Protein AF-A0A3D5EEE3-F1 (afdb_monomer)

Mean predicted aligned error: 4.35 Å

Structure (mmCIF, N/CA/C/O backbone):
data_AF-A0A3D5EEE3-F1
#
_entry.id   AF-A0A3D5EEE3-F1
#
loop_
_atom_site.group_PDB
_atom_site.id
_atom_site.type_symbol
_atom_site.label_atom_id
_atom_site.label_alt_id
_atom_site.label_comp_id
_atom_site.label_asym_id
_atom_site.label_entity_id
_atom_site.label_seq_id
_atom_site.pdbx_PDB_ins_code
_atom_site.Cartn_x
_atom_site.Cartn_y
_atom_site.Cartn_z
_atom_site.occupancy
_atom_site.B_iso_or_equiv
_atom_site.auth_seq_id
_atom_site.auth_comp_id
_atom_site.auth_asym_id
_atom_site.auth_atom_id
_atom_site.pdbx_PDB_model_num
ATOM 1 N N . MET A 1 1 ? -3.790 -16.133 -1.207 1.00 60.28 1 MET A N 1
ATOM 2 C CA . MET A 1 1 ? -4.028 -15.480 0.096 1.00 60.28 1 MET A CA 1
ATOM 3 C C . MET A 1 1 ? -3.750 -14.007 -0.098 1.00 60.28 1 MET A C 1
ATOM 5 O O . MET A 1 1 ? -2.631 -13.668 -0.465 1.00 60.28 1 MET A O 1
ATOM 9 N N . ALA A 1 2 ? -4.776 -13.163 -0.014 1.00 65.31 2 ALA A N 1
ATOM 10 C CA . ALA A 1 2 ? -4.594 -11.726 -0.159 1.00 6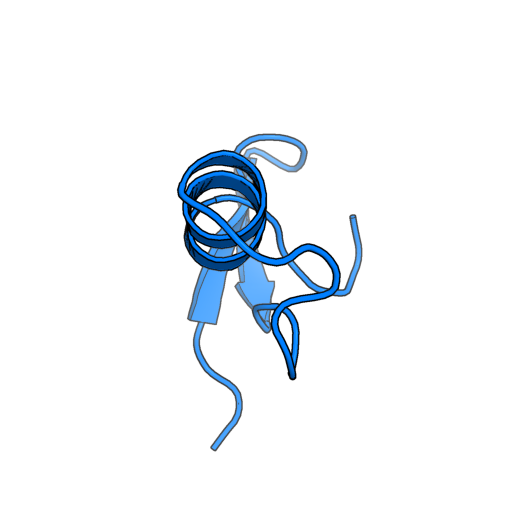5.31 2 ALA A CA 1
ATOM 11 C C . ALA A 1 2 ? -3.745 -11.226 1.014 1.00 65.31 2 ALA A C 1
ATOM 13 O O . ALA A 1 2 ? -4.042 -11.542 2.165 1.00 65.31 2 ALA A O 1
ATOM 14 N N . ARG A 1 3 ? -2.651 -10.514 0.731 1.00 81.44 3 ARG A N 1
ATOM 15 C CA . ARG A 1 3 ? -1.865 -9.889 1.797 1.00 81.44 3 ARG A CA 1
ATOM 16 C C . ARG A 1 3 ? -2.733 -8.823 2.454 1.00 81.44 3 ARG A C 1
ATOM 18 O O . ARG A 1 3 ? -3.359 -8.044 1.744 1.00 81.44 3 ARG A O 1
ATOM 25 N N . THR A 1 4 ? -2.776 -8.773 3.772 1.00 84.31 4 THR A N 1
ATOM 26 C CA . THR A 1 4 ? -3.391 -7.672 4.513 1.00 84.31 4 THR A CA 1
ATOM 27 C C . THR A 1 4 ? -2.321 -6.631 4.803 1.00 84.31 4 THR A C 1
ATOM 29 O O . THR A 1 4 ? -1.236 -6.958 5.279 1.00 84.31 4 THR A O 1
ATOM 32 N N . VAL A 1 5 ? -2.598 -5.377 4.457 1.00 89.38 5 VAL A N 1
ATOM 33 C CA . VAL A 1 5 ? -1.721 -4.240 4.751 1.00 89.38 5 VAL A CA 1
ATOM 34 C C . VAL A 1 5 ? -2.509 -3.190 5.509 1.00 89.38 5 VAL A C 1
ATOM 36 O O . VAL A 1 5 ? -3.707 -2.997 5.285 1.00 89.38 5 VAL A O 1
ATOM 39 N N . PHE A 1 6 ? -1.821 -2.484 6.397 1.00 88.75 6 PHE A N 1
ATOM 40 C CA . PHE A 1 6 ? -2.395 -1.320 7.041 1.00 88.75 6 PHE A CA 1
ATOM 41 C C . PHE A 1 6 ? -2.384 -0.156 6.050 1.00 88.75 6 PHE A C 1
ATOM 43 O O . PHE A 1 6 ? -1.325 0.371 5.703 1.00 88.75 6 PHE A O 1
ATOM 50 N N . CYS A 1 7 ? -3.561 0.232 5.561 1.00 89.69 7 CYS A N 1
ATOM 51 C CA . CYS A 1 7 ? -3.654 1.340 4.630 1.00 89.69 7 CYS A CA 1
ATOM 52 C C . CYS A 1 7 ? -3.531 2.664 5.385 1.00 89.69 7 CYS A C 1
ATOM 54 O O . CYS A 1 7 ? -4.454 3.046 6.101 1.00 89.69 7 CYS A O 1
ATOM 56 N N . GLN A 1 8 ? -2.445 3.412 5.171 1.00 87.62 8 GLN A N 1
ATOM 57 C CA . GLN A 1 8 ? -2.285 4.738 5.787 1.00 87.62 8 GLN A CA 1
ATOM 58 C C . GLN A 1 8 ? -3.389 5.723 5.380 1.00 87.62 8 GLN A C 1
ATOM 60 O O . GLN A 1 8 ? -3.763 6.581 6.173 1.00 87.62 8 GLN A O 1
ATOM 65 N N . LYS A 1 9 ? -3.929 5.595 4.161 1.00 86.25 9 LYS A N 1
ATOM 66 C CA . LYS A 1 9 ? -4.973 6.487 3.638 1.00 86.25 9 LYS A CA 1
ATOM 67 C C . LYS A 1 9 ? -6.336 6.238 4.287 1.00 86.25 9 LYS A C 1
ATOM 69 O O . LYS A 1 9 ? -7.050 7.189 4.577 1.00 86.25 9 LYS A O 1
ATOM 74 N N . LEU A 1 10 ? -6.693 4.970 4.498 1.00 85.25 10 LEU A N 1
ATOM 75 C CA . LEU A 1 10 ? -7.988 4.567 5.062 1.00 85.25 10 LEU A CA 1
ATOM 76 C C . LEU A 1 10 ? -7.923 4.301 6.576 1.00 85.25 10 LEU A C 1
ATOM 78 O O . LEU A 1 10 ? -8.960 4.072 7.189 1.00 85.25 10 LEU A O 1
ATOM 82 N N . GLN A 1 11 ? -6.719 4.299 7.160 1.00 87.31 11 GLN A N 1
ATOM 83 C CA . GLN A 1 11 ? -6.428 3.961 8.560 1.00 87.31 11 GLN A CA 1
ATOM 84 C C . GLN A 1 11 ? -7.086 2.655 9.037 1.00 87.31 11 GLN A C 1
ATOM 86 O O . GLN A 1 11 ? -7.489 2.528 10.191 1.00 87.31 11 GLN A O 1
ATOM 91 N N . LYS A 1 12 ? -7.188 1.670 8.140 1.00 88.88 12 LYS A N 1
ATOM 92 C CA . LYS A 1 12 ? -7.749 0.342 8.411 1.00 88.88 12 LYS A CA 1
ATOM 93 C C . LYS A 1 12 ? -6.886 -0.740 7.774 1.00 88.88 12 LYS A C 1
ATOM 95 O O . LYS A 1 12 ? -6.166 -0.489 6.802 1.00 88.88 12 LYS A O 1
ATOM 100 N N . GLU A 1 13 ? -6.986 -1.950 8.307 1.00 88.50 13 GLU A N 1
ATOM 101 C CA . GLU A 1 13 ? -6.440 -3.134 7.654 1.00 88.50 13 GLU A CA 1
ATOM 102 C C . G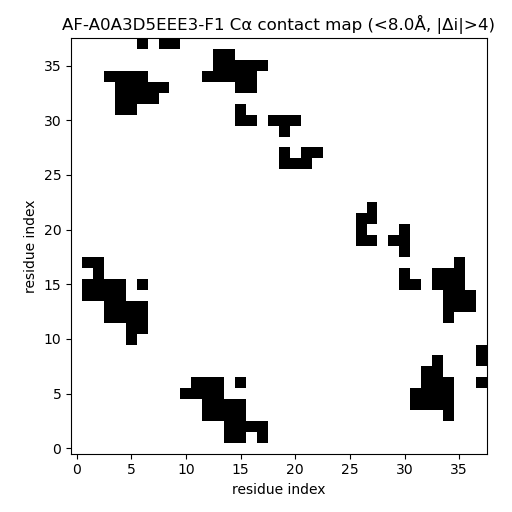LU A 1 13 ? -7.321 -3.502 6.463 1.00 88.50 13 GLU A C 1
ATOM 104 O O . GLU A 1 13 ? -8.536 -3.657 6.584 1.00 88.50 13 GLU A O 1
ATOM 109 N N . ALA A 1 14 ? -6.705 -3.600 5.292 1.00 88.88 14 ALA A N 1
ATOM 110 C CA . ALA A 1 14 ? -7.384 -3.964 4.061 1.00 88.88 14 ALA A CA 1
ATOM 111 C C . ALA A 1 14 ? -6.450 -4.797 3.180 1.00 88.88 14 ALA A C 1
ATOM 113 O O . ALA A 1 14 ? -5.255 -4.937 3.449 1.00 88.88 14 ALA A O 1
ATOM 114 N N . GLU A 1 15 ? -6.995 -5.381 2.118 1.00 90.06 15 GLU A N 1
ATOM 115 C CA . GLU A 1 15 ? -6.197 -6.171 1.186 1.00 90.06 15 GLU A CA 1
ATOM 116 C C . GLU A 1 15 ? -5.165 -5.279 0.488 1.00 90.06 15 GLU A C 1
ATOM 118 O O . GLU A 1 15 ? -5.503 -4.253 -0.098 1.00 90.06 15 GLU A O 1
ATOM 123 N N . GLY A 1 16 ? -3.893 -5.655 0.543 1.00 87.31 16 GLY A N 1
ATOM 124 C CA . GLY A 1 16 ? -2.811 -4.973 -0.146 1.00 87.31 16 GLY A CA 1
ATOM 125 C C . GLY A 1 16 ? -2.886 -5.149 -1.655 1.00 87.31 16 GLY A C 1
ATOM 126 O O . GLY A 1 16 ? -3.449 -6.113 -2.173 1.00 87.31 16 GLY A O 1
ATOM 127 N N . LEU A 1 17 ? -2.266 -4.214 -2.378 1.00 85.44 17 LEU A N 1
ATOM 128 C CA . LEU A 1 17 ? -2.072 -4.320 -3.827 1.00 85.44 17 LEU A CA 1
ATOM 129 C C . LEU A 1 17 ? -1.506 -5.692 -4.228 1.00 85.44 17 LEU A C 1
ATOM 131 O O . LEU A 1 17 ? -0.633 -6.221 -3.545 1.00 85.44 17 LEU A O 1
ATOM 135 N N . GLY A 1 18 ? -1.985 -6.257 -5.337 1.00 83.62 18 GLY A N 1
ATOM 136 C CA . GLY A 1 18 ? -1.542 -7.571 -5.822 1.00 83.62 18 GLY A CA 1
ATOM 137 C C . GLY A 1 18 ? -0.177 -7.554 -6.515 1.00 83.62 18 GLY A C 1
ATOM 138 O O . GLY A 1 18 ? 0.446 -8.598 -6.657 1.00 83.62 18 GLY A O 1
ATOM 139 N N . PHE A 1 19 ? 0.287 -6.378 -6.935 1.00 83.56 19 PHE A N 1
ATOM 140 C CA . PHE A 1 19 ? 1.580 -6.178 -7.579 1.00 83.56 19 PHE A CA 1
ATOM 141 C C . PHE A 1 19 ? 2.071 -4.748 -7.344 1.00 83.56 19 PHE A C 1
ATOM 143 O O . PHE A 1 19 ? 1.296 -3.845 -7.019 1.00 83.56 19 PHE A O 1
ATOM 150 N N . GLN A 1 20 ? 3.373 -4.551 -7.492 1.00 81.00 20 GLN A N 1
ATOM 151 C CA . GLN A 1 20 ? 4.027 -3.259 -7.350 1.00 81.00 20 GLN A CA 1
ATOM 152 C C . GLN A 1 20 ? 3.888 -2.498 -8.680 1.00 81.00 20 GLN A C 1
ATOM 154 O O . GLN A 1 20 ? 4.406 -2.949 -9.698 1.00 81.00 20 GLN A O 1
ATOM 159 N N . LEU A 1 21 ? 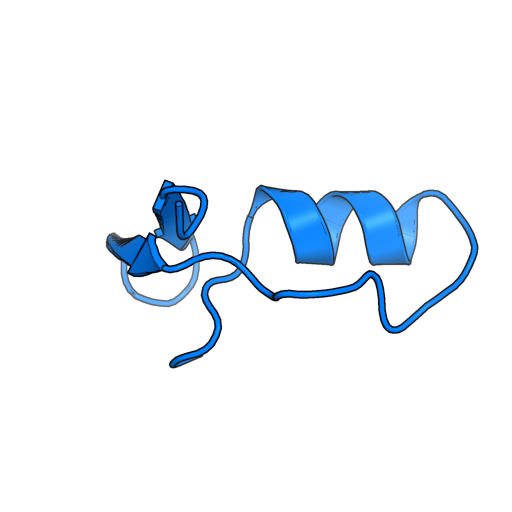3.143 -1.382 -8.700 1.00 79.06 21 LEU A N 1
ATOM 160 C CA . LEU A 1 21 ? 2.903 -0.619 -9.941 1.00 79.06 21 LEU A CA 1
ATOM 161 C C . LEU A 1 21 ? 4.147 0.123 -10.437 1.00 79.06 21 LEU A C 1
ATOM 163 O O . LEU A 1 21 ? 4.298 0.331 -11.638 1.00 79.06 21 LEU A O 1
ATOM 167 N N . TYR A 1 22 ? 5.013 0.544 -9.516 1.00 82.06 22 TYR A N 1
ATOM 168 C CA . TYR A 1 22 ? 6.180 1.357 -9.828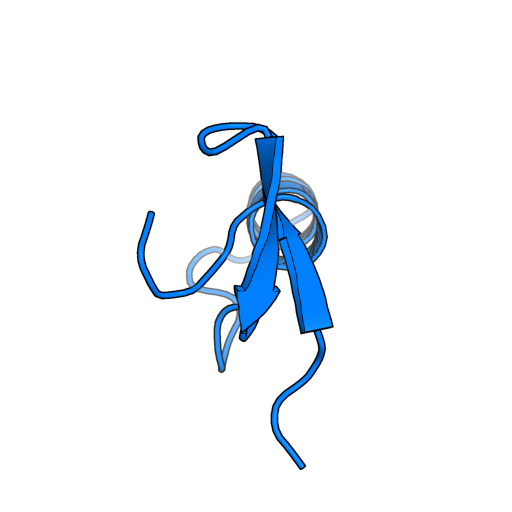 1.00 82.06 22 TYR A CA 1
ATOM 169 C C . TYR A 1 22 ? 7.459 0.619 -9.429 1.00 82.06 22 TYR A C 1
ATOM 171 O O . TYR A 1 22 ? 7.545 0.127 -8.303 1.00 82.06 22 TYR A O 1
ATOM 179 N N . PRO A 1 23 ? 8.465 0.540 -10.311 1.00 82.56 23 PRO A N 1
ATOM 180 C CA . PRO A 1 23 ? 9.777 0.046 -9.929 1.00 82.56 23 PRO A CA 1
ATOM 181 C C . PRO A 1 23 ? 10.485 1.056 -9.009 1.00 82.56 23 PRO A C 1
ATOM 183 O O . PRO A 1 23 ? 10.330 2.269 -9.154 1.00 82.56 23 PRO A O 1
ATOM 186 N N . GLY A 1 24 ? 11.278 0.546 -8.065 1.00 88.62 24 GLY A N 1
ATOM 187 C CA . GLY A 1 24 ? 12.042 1.344 -7.100 1.00 88.62 24 GLY A CA 1
ATOM 188 C C . GLY A 1 24 ? 11.379 1.486 -5.726 1.00 88.62 24 GLY A C 1
ATOM 189 O O . GLY A 1 24 ? 10.256 1.033 -5.494 1.00 88.62 24 GLY A O 1
ATOM 190 N N . GLU A 1 25 ? 12.081 2.147 -4.802 1.00 87.62 25 GLU A N 1
ATOM 191 C CA . GLU A 1 25 ? 11.681 2.269 -3.386 1.00 87.62 25 GLU A CA 1
ATOM 192 C C . GLU A 1 25 ? 10.306 2.923 -3.196 1.00 87.62 25 GLU A C 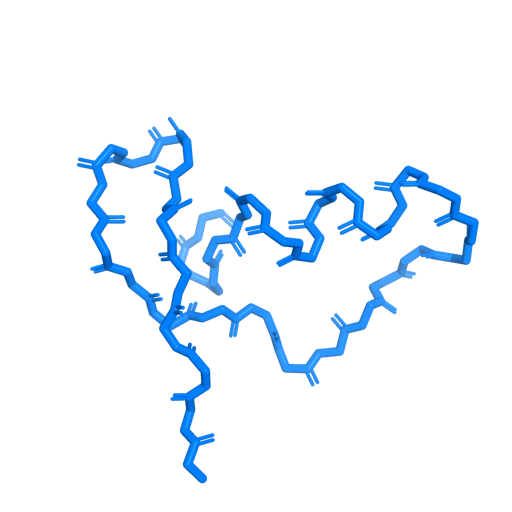1
ATOM 194 O O . GLU A 1 25 ? 9.580 2.651 -2.239 1.00 87.62 25 GLU A O 1
ATOM 199 N N . LEU A 1 26 ? 9.927 3.800 -4.126 1.00 85.12 26 LEU A N 1
ATOM 200 C CA . LEU A 1 26 ? 8.665 4.530 -4.085 1.00 85.12 26 LEU A CA 1
ATOM 201 C C . LEU A 1 26 ? 7.475 3.587 -4.302 1.00 85.12 26 LEU A C 1
ATOM 203 O O . LEU A 1 26 ? 6.491 3.647 -3.565 1.00 85.12 26 LEU A O 1
ATOM 207 N N . GLY A 1 27 ? 7.596 2.653 -5.247 1.00 86.62 27 GLY A N 1
ATOM 208 C CA . GLY A 1 27 ? 6.588 1.618 -5.445 1.00 86.62 27 GLY A CA 1
ATOM 209 C C . GLY A 1 27 ? 6.536 0.622 -4.296 1.00 86.62 27 GLY A C 1
ATOM 210 O O . GLY A 1 27 ? 5.459 0.124 -3.989 1.00 86.62 27 GLY A O 1
ATOM 211 N N . GLU A 1 28 ? 7.662 0.365 -3.626 1.00 87.44 28 GLU A N 1
ATOM 212 C CA . GLU A 1 28 ? 7.719 -0.546 -2.474 1.00 87.44 28 GLU A CA 1
ATOM 213 C C . GLU A 1 28 ? 7.004 0.056 -1.261 1.00 87.44 28 GLU A C 1
ATOM 215 O O . GLU A 1 28 ? 6.200 -0.607 -0.606 1.00 87.44 28 GLU A O 1
ATOM 220 N N . LYS A 1 29 ? 7.198 1.359 -1.024 1.00 87.56 29 LYS A N 1
ATOM 221 C CA . LYS A 1 29 ? 6.456 2.115 -0.007 1.00 87.56 29 LYS A CA 1
ATOM 222 C C . LYS A 1 29 ? 4.957 2.115 -0.280 1.00 87.56 29 LYS A C 1
ATOM 224 O O . LYS A 1 29 ? 4.185 1.890 0.649 1.00 87.56 29 LYS A O 1
ATOM 229 N N . ILE A 1 30 ? 4.540 2.340 -1.526 1.00 86.56 30 ILE A N 1
ATOM 230 C CA . ILE A 1 30 ? 3.120 2.300 -1.907 1.00 86.56 30 ILE A CA 1
ATOM 231 C C . ILE A 1 30 ? 2.573 0.889 -1.705 1.00 86.56 30 ILE A C 1
ATOM 233 O O . ILE A 1 30 ? 1.544 0.712 -1.063 1.00 86.56 30 ILE A O 1
ATOM 237 N N . PHE A 1 31 ? 3.291 -0.124 -2.180 1.00 88.00 31 PHE A N 1
ATOM 238 C CA . PHE A 1 31 ? 2.902 -1.512 -2.010 1.00 88.00 31 PHE A CA 1
ATOM 239 C C . PHE A 1 31 ? 2.740 -1.843 -0.521 1.00 88.00 31 PHE A C 1
ATOM 241 O O . PHE A 1 31 ? 1.725 -2.410 -0.143 1.00 88.00 31 PHE A O 1
ATOM 248 N N . ASN A 1 32 ? 3.651 -1.448 0.360 1.00 86.75 32 ASN A N 1
ATOM 249 C CA . ASN A 1 32 ? 3.573 -1.828 1.773 1.00 86.75 32 ASN A CA 1
ATOM 250 C C . ASN A 1 32 ? 2.560 -1.018 2.603 1.00 86.75 32 ASN A C 1
ATOM 252 O O . ASN A 1 32 ? 2.077 -1.537 3.604 1.00 86.75 32 ASN A O 1
ATOM 256 N N . ASN A 1 33 ? 2.208 0.208 2.196 1.00 87.19 33 ASN A N 1
ATOM 257 C CA . ASN A 1 33 ? 1.370 1.115 2.999 1.00 87.19 33 ASN A CA 1
ATOM 258 C C . ASN A 1 33 ? -0.019 1.416 2.403 1.00 87.19 33 ASN A C 1
ATOM 260 O O . ASN A 1 33 ? -0.807 2.133 3.026 1.00 87.19 33 ASN A O 1
ATOM 264 N N . ILE A 1 34 ? -0.330 0.925 1.197 1.00 88.25 34 ILE A N 1
ATOM 265 C CA . ILE A 1 34 ? -1.588 1.210 0.490 1.00 88.25 34 ILE A CA 1
ATOM 266 C C . ILE A 1 34 ? -2.340 -0.090 0.179 1.00 88.25 34 ILE A C 1
ATOM 268 O O . ILE A 1 34 ? -1.778 -1.063 -0.329 1.00 88.25 34 ILE A O 1
ATOM 272 N N . SER A 1 35 ? -3.639 -0.101 0.484 1.00 87.00 35 SER A N 1
ATOM 273 C CA . SER A 1 35 ? -4.549 -1.193 0.137 1.00 87.00 35 SER A CA 1
ATOM 274 C C . SER A 1 35 ? -5.080 -1.065 -1.289 1.00 87.00 35 SER A C 1
ATOM 276 O O . SER A 1 35 ? -5.126 0.021 -1.848 1.00 87.00 35 SER A O 1
ATOM 278 N N . LYS A 1 36 ? -5.567 -2.162 -1.862 1.00 84.31 36 LYS A N 1
ATOM 279 C CA . LYS A 1 36 ? -6.180 -2.229 -3.196 1.00 84.31 36 LYS A CA 1
ATOM 280 C C . LYS A 1 36 ? -7.455 -1.381 -3.335 1.00 84.31 36 LYS A C 1
ATOM 282 O O . LYS A 1 36 ? -7.826 -1.023 -4.443 1.00 84.31 36 LYS A O 1
ATOM 287 N N . GLU A 1 37 ? -8.121 -1.085 -2.222 1.00 79.94 37 GLU A N 1
ATOM 288 C CA . GLU A 1 37 ? -9.324 -0.241 -2.155 1.00 79.94 37 GLU A CA 1
ATOM 289 C C . GLU A 1 37 ? -9.012 1.273 -2.206 1.00 79.94 37 GLU A C 1
ATOM 291 O O . GLU A 1 37 ? -9.926 2.079 -2.356 1.00 79.94 37 GLU A O 1
ATOM 296 N N . ALA A 1 38 ? -7.740 1.664 -2.033 1.00 75.50 38 ALA A N 1
ATOM 297 C CA . ALA A 1 38 ? -7.303 3.044 -1.795 1.00 75.50 38 ALA A CA 1
ATOM 298 C C . ALA A 1 38 ? -6.758 3.766 -3.034 1.00 75.50 38 ALA A C 1
ATOM 300 O O . ALA A 1 38 ? -6.226 3.099 -3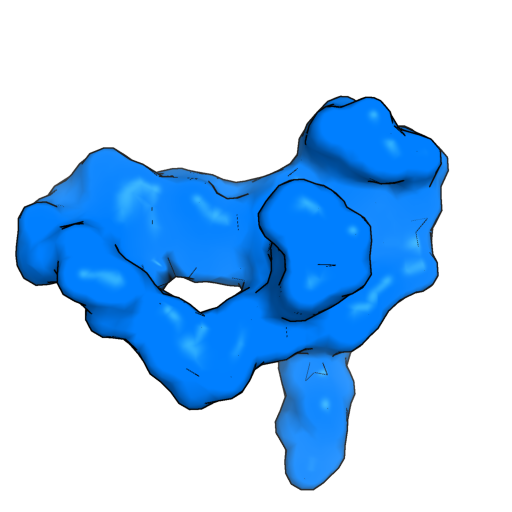.946 1.00 75.50 38 AL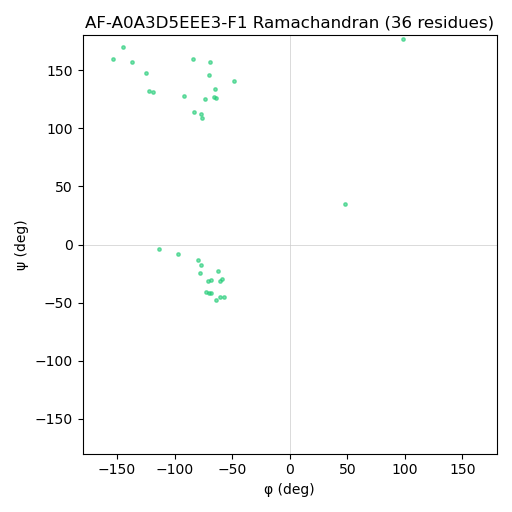A A O 1
#

pLDDT: mean 84.55, std 6.07, range [60.28, 90.06]

Foldseek 3Di:
DFDWAQAPVVRDTAGFDPDQPDPDPVSVCCRRHHHPVD

Radius of gyration: 9.14 Å; Cα contacts (8 Å, |Δi|>4): 68; chains: 1; bounding box: 21×22×18 Å

Nearest PDB structures (foldseek):
  1xs8-assembly1_A  TM=8.184E-01  e=3.203E-05  Salmonella enterica subsp. enterica serovar Typhimurium
  1t07-assembly1_A  TM=9.282E-01  e=8.442E-04  Pseudomonas aeruginosa
  2mzy-assembly1_A  TM=8.529E-01  e=1.214E-03  Burkholderia pseudomallei 1710b
  1yhd-assembly1_A  TM=8.673E-01  e=2.906E-03  Escherichia coli

Solvent-accessible surface area (backbone atoms only — not comparable to full-atom values): 2278 Å² total; per-residue (Å²): 131,81,53,74,21,5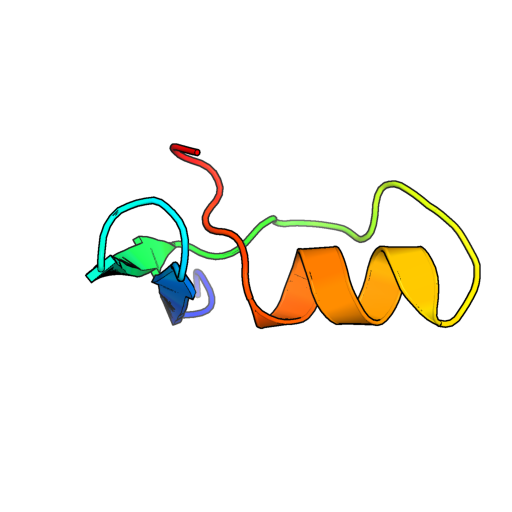7,10,71,88,76,74,42,80,36,50,27,46,93,64,65,89,40,89,61,72,67,20,51,52,45,41,61,34,35,21,63,91,106

Secondary structure (DSSP, 8-state):
-PPEEEETTTTEEEEBPSS-SSSSHHHHHHHHH-BTT-

Sequ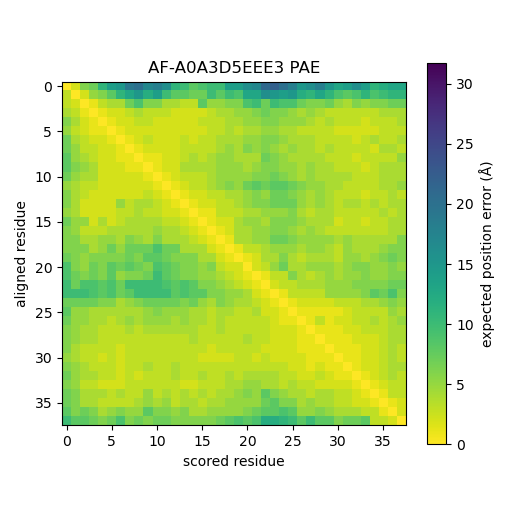ence (38 aa):
MARTVFCQKLQKEAEGLGFQLYPGELGEKIFNNISKEA